Protein AF-D5CT33-F1 (afdb_monomer)

pLDDT: mean 91.34, std 9.4, range [55.31, 98.44]

Sequence (105 aa):
MRLVDLEPHWLTPDVFIFRNPTGGKDWLTCKRVAMSTRDQQRLVWGDHMDPRTKTEWVGKSVVLTTPDCAWRFEGNDFNTLTVTPSIDASASGNWHGFITNGEIK

Solvent-accessible surface area (backbone atoms only — not comparable to full-atom values): 5865 Å² total; per-residue (Å²): 102,47,42,62,79,29,67,59,42,74,81,47,102,53,31,35,35,28,39,30,87,79,74,59,74,41,29,39,50,50,37,50,52,62,45,52,64,68,57,53,43,34,71,48,40,17,51,90,87,41,90,84,44,66,39,98,47,53,92,56,58,66,47,78,63,64,39,77,51,54,34,49,77,43,69,92,45,58,68,41,27,25,43,40,68,66,51,77,37,48,94,77,78,44,51,62,36,37,38,51,56,14,31,55,86

Structure (mmCIF, N/CA/C/O backbone):
data_AF-D5CT33-F1
#
_entry.id   AF-D5CT33-F1
#
loop_
_atom_site.group_PDB
_atom_site.id
_atom_site.type_symbol
_atom_site.label_atom_id
_atom_site.label_alt_id
_atom_site.label_comp_id
_atom_site.label_asym_id
_atom_site.label_entity_id
_atom_site.label_seq_id
_atom_site.pdbx_PDB_ins_code
_atom_site.Cartn_x
_atom_site.Cartn_y
_atom_site.Cartn_z
_atom_site.occupancy
_atom_site.B_iso_or_equiv
_atom_site.auth_seq_id
_atom_site.auth_comp_id
_atom_site.auth_asym_id
_atom_site.auth_atom_id
_atom_site.pdbx_PDB_model_num
ATOM 1 N N . MET A 1 1 ? -13.096 -8.138 6.521 1.00 94.06 1 MET A N 1
ATOM 2 C CA . MET A 1 1 ? -11.661 -8.492 6.602 1.00 94.06 1 MET A CA 1
ATOM 3 C C . MET A 1 1 ? -10.912 -7.278 7.125 1.00 94.06 1 MET A C 1
ATOM 5 O O . MET A 1 1 ? -11.303 -6.165 6.776 1.00 94.06 1 MET A O 1
ATOM 9 N N . ARG A 1 2 ? -9.912 -7.457 7.991 1.00 97.56 2 ARG A N 1
ATOM 10 C CA . ARG A 1 2 ? -9.099 -6.356 8.524 1.00 97.56 2 ARG A CA 1
ATOM 11 C C . ARG A 1 2 ? -7.796 -6.241 7.736 1.00 97.56 2 ARG A C 1
ATOM 13 O O . ARG A 1 2 ? -7.281 -7.242 7.253 1.00 97.56 2 ARG A O 1
ATOM 20 N N . LEU A 1 3 ? -7.232 -5.039 7.653 1.00 97.88 3 LEU A N 1
ATOM 21 C CA . LEU A 1 3 ? -5.929 -4.805 7.027 1.00 97.88 3 LEU A CA 1
ATOM 22 C C . LEU A 1 3 ? -4.831 -5.623 7.711 1.00 97.88 3 LEU A C 1
ATOM 24 O O . LEU A 1 3 ? -3.980 -6.174 7.031 1.00 97.88 3 LEU A O 1
ATOM 28 N N . VAL A 1 4 ? -4.885 -5.759 9.039 1.00 98.00 4 VAL A N 1
ATOM 29 C CA . VAL A 1 4 ? -3.933 -6.582 9.807 1.00 98.00 4 VAL A CA 1
ATOM 30 C C . VAL A 1 4 ? -3.979 -8.070 9.449 1.00 98.00 4 VAL A C 1
ATOM 32 O O . VAL A 1 4 ? -2.961 -8.743 9.574 1.00 98.00 4 VAL A O 1
ATOM 35 N N . ASP A 1 5 ? -5.108 -8.566 8.931 1.00 96.75 5 ASP A N 1
ATOM 36 C CA . ASP A 1 5 ? -5.235 -9.955 8.467 1.00 96.75 5 ASP A CA 1
ATOM 37 C C . ASP A 1 5 ? -4.494 -10.181 7.134 1.00 96.75 5 ASP A C 1
ATOM 39 O O . ASP A 1 5 ? -4.299 -11.319 6.712 1.00 96.75 5 ASP A O 1
ATOM 43 N N . LEU A 1 6 ? -4.083 -9.101 6.460 1.00 96.62 6 LEU A N 1
ATOM 44 C CA . LEU A 1 6 ? -3.395 -9.109 5.168 1.00 96.62 6 LEU A CA 1
ATOM 45 C C . LEU A 1 6 ? -1.886 -8.900 5.299 1.00 96.62 6 LEU A C 1
ATOM 47 O O . LEU A 1 6 ? -1.243 -8.484 4.338 1.00 96.62 6 LEU A O 1
ATOM 51 N N . GLU A 1 7 ? -1.325 -9.189 6.474 1.00 95.75 7 GLU A N 1
ATOM 52 C CA . GLU A 1 7 ? 0.113 -9.088 6.750 1.00 95.75 7 GLU A CA 1
ATOM 53 C C . GLU A 1 7 ? 0.708 -7.736 6.288 1.00 95.75 7 GLU A C 1
ATOM 55 O O . GLU A 1 7 ? 1.607 -7.713 5.448 1.00 95.75 7 GLU A O 1
ATOM 60 N N . PRO A 1 8 ? 0.202 -6.584 6.755 1.00 96.75 8 PRO A N 1
ATOM 61 C CA . PRO A 1 8 ? 0.663 -5.289 6.274 1.00 96.75 8 PRO A CA 1
ATOM 62 C C . PRO A 1 8 ? 2.054 -4.955 6.835 1.00 96.75 8 PRO A C 1
ATOM 64 O O . PRO A 1 8 ? 2.330 -5.177 8.015 1.00 96.75 8 PRO A O 1
ATOM 67 N N . HIS A 1 9 ? 2.926 -4.392 5.998 1.00 95.56 9 HIS A N 1
ATOM 68 C CA . HIS A 1 9 ? 4.300 -4.032 6.357 1.00 95.56 9 HIS A CA 1
ATOM 69 C C . HIS A 1 9 ? 4.639 -2.621 5.884 1.00 95.56 9 HIS A C 1
ATOM 71 O O . HIS A 1 9 ? 4.471 -2.292 4.708 1.00 95.56 9 HIS A O 1
ATOM 77 N N . TRP A 1 10 ? 5.155 -1.794 6.793 1.00 94.81 10 TRP A N 1
ATOM 78 C CA . TRP A 1 10 ? 5.736 -0.499 6.444 1.00 94.81 10 TRP A CA 1
ATOM 79 C C . TRP A 1 10 ? 7.116 -0.714 5.819 1.00 94.81 10 TRP A C 1
ATOM 81 O O . TRP A 1 10 ? 7.985 -1.324 6.436 1.00 94.81 10 TRP A O 1
ATOM 91 N N . LEU A 1 11 ? 7.325 -0.187 4.613 1.00 92.75 11 LEU A N 1
ATOM 92 C CA . LEU A 1 11 ? 8.650 -0.101 3.987 1.00 92.75 11 LEU A CA 1
ATOM 93 C C . LEU A 1 11 ? 9.341 1.209 4.376 1.00 92.75 11 LEU A C 1
ATOM 95 O O . LEU A 1 11 ? 10.554 1.266 4.558 1.00 92.75 11 LEU A O 1
ATOM 99 N N . THR A 1 12 ? 8.543 2.265 4.518 1.00 93.44 12 THR A N 1
ATOM 100 C CA . THR A 1 12 ? 8.920 3.577 5.050 1.00 93.44 12 THR A CA 1
ATOM 101 C C . THR A 1 12 ? 7.718 4.152 5.813 1.00 93.44 12 THR A C 1
ATOM 103 O O . THR A 1 12 ? 6.627 3.590 5.725 1.00 93.44 12 THR A O 1
ATOM 106 N N . PRO A 1 13 ? 7.844 5.294 6.513 1.00 94.38 13 PRO A N 1
ATOM 107 C CA . PRO A 1 13 ? 6.681 5.986 7.085 1.00 94.38 13 PRO A CA 1
ATOM 108 C C . PRO A 1 13 ? 5.611 6.397 6.056 1.00 94.38 13 PRO A C 1
ATOM 110 O O . PRO A 1 13 ? 4.470 6.674 6.424 1.00 94.38 13 PRO A O 1
ATOM 113 N N . ASP A 1 14 ? 5.975 6.446 4.771 1.00 96.06 14 ASP A N 1
ATOM 114 C CA . ASP A 1 14 ? 5.116 6.915 3.685 1.00 96.06 14 ASP A CA 1
ATOM 115 C C . ASP A 1 14 ? 4.629 5.799 2.756 1.00 96.06 14 ASP A C 1
ATOM 117 O O . ASP A 1 14 ? 3.770 6.046 1.906 1.00 96.06 14 ASP A O 1
ATOM 121 N N . VAL A 1 15 ? 5.177 4.588 2.877 1.00 95.81 15 VAL A N 1
ATOM 122 C CA . VAL A 1 15 ? 4.905 3.471 1.970 1.00 95.81 15 VAL A CA 1
ATOM 123 C C . VAL A 1 15 ? 4.716 2.196 2.769 1.00 95.81 15 VAL A C 1
ATOM 125 O O . VAL A 1 15 ? 5.600 1.786 3.522 1.00 95.81 15 VAL A O 1
ATOM 128 N N . PHE A 1 16 ? 3.592 1.528 2.543 1.00 96.50 16 PHE A N 1
ATOM 129 C CA . PHE A 1 16 ? 3.369 0.176 3.034 1.00 96.50 16 PHE A CA 1
ATOM 130 C C . PHE A 1 16 ? 2.939 -0.750 1.907 1.00 96.50 16 PHE A C 1
ATOM 132 O O . PHE A 1 16 ? 2.489 -0.319 0.842 1.00 96.50 16 PHE A O 1
ATOM 139 N N . ILE A 1 17 ? 3.069 -2.040 2.175 1.00 96.44 17 ILE A N 1
ATOM 140 C CA . ILE A 1 17 ? 2.531 -3.105 1.344 1.00 96.44 17 ILE A CA 1
ATOM 141 C C . ILE A 1 17 ? 1.647 -4.027 2.180 1.00 96.44 17 ILE A C 1
ATOM 143 O O . ILE A 1 17 ? 1.774 -4.077 3.402 1.00 96.44 17 ILE A O 1
ATOM 147 N N . PHE A 1 18 ? 0.754 -4.763 1.530 1.00 96.56 18 PHE A N 1
ATOM 148 C CA . PHE A 1 18 ? -0.124 -5.750 2.164 1.00 96.56 18 PHE A CA 1
ATOM 149 C C . PHE A 1 18 ? -0.546 -6.806 1.139 1.00 96.56 18 PHE A C 1
ATOM 151 O O . PHE A 1 18 ? -0.489 -6.562 -0.068 1.00 96.56 18 PHE A O 1
ATOM 158 N N . ARG A 1 19 ? -0.966 -7.989 1.589 1.00 96.00 19 ARG A N 1
ATOM 159 C CA . ARG A 1 19 ? -1.476 -9.032 0.693 1.00 96.00 19 ARG A CA 1
ATOM 160 C C . ARG A 1 19 ? -2.758 -8.586 0.007 1.00 96.00 19 ARG A C 1
ATOM 162 O O . ARG A 1 19 ? -3.643 -8.014 0.636 1.00 96.00 19 ARG A O 1
ATOM 169 N N . ASN A 1 20 ? -2.886 -8.921 -1.272 1.00 95.81 20 ASN A N 1
ATOM 170 C CA . ASN A 1 20 ? -4.097 -8.668 -2.035 1.00 95.81 20 ASN A CA 1
ATOM 171 C C . ASN A 1 20 ? -5.320 -9.352 -1.366 1.00 95.81 20 ASN A C 1
ATOM 173 O O . ASN A 1 20 ? -5.315 -10.583 -1.234 1.00 95.81 20 ASN A O 1
ATOM 177 N N . PRO A 1 21 ? -6.388 -8.601 -1.017 1.00 95.25 21 PRO A N 1
ATOM 178 C CA . PRO A 1 21 ? -7.629 -9.161 -0.478 1.00 95.25 21 PRO A CA 1
ATOM 179 C C . PRO A 1 21 ? -8.294 -10.218 -1.374 1.00 95.25 21 PRO A C 1
ATOM 181 O O . PRO A 1 21 ? -8.944 -11.132 -0.870 1.00 95.25 21 PRO A O 1
ATOM 184 N N . THR A 1 22 ? -8.133 -10.126 -2.699 1.00 89.25 22 THR A N 1
ATOM 185 C CA . THR A 1 22 ? -8.795 -10.994 -3.691 1.00 89.25 22 THR A CA 1
ATOM 186 C C . THR A 1 22 ? -7.913 -12.155 -4.158 1.00 89.25 22 THR A C 1
ATOM 188 O O . THR A 1 22 ? -7.817 -12.448 -5.347 1.00 89.25 22 THR A O 1
ATOM 191 N N . GLY A 1 23 ? -7.260 -12.852 -3.224 1.00 78.62 23 GLY A N 1
ATOM 192 C CA . GLY A 1 23 ? -6.566 -14.115 -3.520 1.00 78.62 23 GLY A CA 1
ATOM 193 C C . GLY A 1 23 ? -5.205 -14.297 -2.853 1.00 78.62 23 GLY A C 1
ATOM 194 O O . GLY A 1 23 ? -4.635 -15.381 -2.956 1.00 78.62 23 GLY A O 1
ATOM 195 N N . GLY A 1 24 ? -4.670 -13.272 -2.181 1.00 78.69 24 GLY A N 1
ATOM 196 C CA . GLY A 1 24 ? -3.505 -13.365 -1.290 1.00 78.69 24 GLY A CA 1
ATOM 197 C C . GLY A 1 24 ? -2.158 -13.723 -1.933 1.00 78.69 24 GLY A C 1
ATOM 198 O O . GLY A 1 24 ? -1.180 -13.899 -1.202 1.00 78.69 24 GLY A O 1
ATOM 199 N N . LYS A 1 25 ? -2.094 -13.864 -3.266 1.00 85.94 25 LYS A N 1
ATOM 200 C CA . LYS A 1 25 ? -0.875 -14.227 -4.016 1.00 85.94 25 LYS A CA 1
ATOM 201 C C . LYS A 1 25 ? 0.041 -13.031 -4.266 1.00 85.94 25 LYS A C 1
ATOM 203 O O . LYS A 1 25 ? 1.254 -13.155 -4.117 1.00 85.94 25 LYS A O 1
ATOM 208 N N . ASP A 1 26 ? -0.558 -11.901 -4.622 1.00 94.31 26 ASP A N 1
ATOM 209 C CA . ASP A 1 26 ? 0.146 -10.654 -4.896 1.00 94.31 26 ASP A CA 1
ATOM 210 C C . ASP A 1 26 ? 0.190 -9.769 -3.651 1.00 94.31 26 ASP A C 1
ATOM 212 O O . ASP A 1 26 ? -0.686 -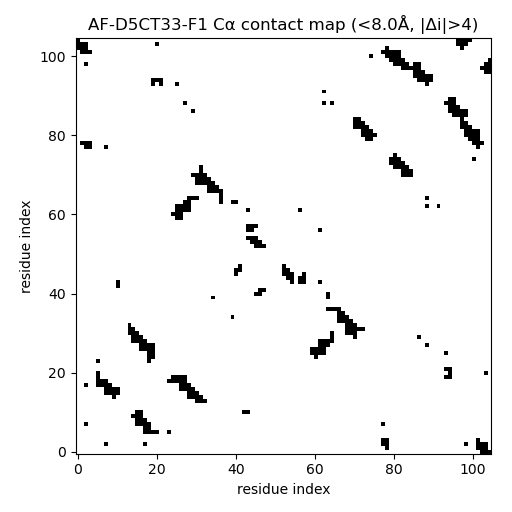9.828 -2.783 1.00 94.31 26 ASP A O 1
ATOM 216 N N . TRP A 1 27 ? 1.207 -8.920 -3.591 1.00 95.94 27 TRP A N 1
ATOM 217 C CA . TRP A 1 27 ? 1.325 -7.833 -2.630 1.00 95.94 27 TRP A CA 1
ATOM 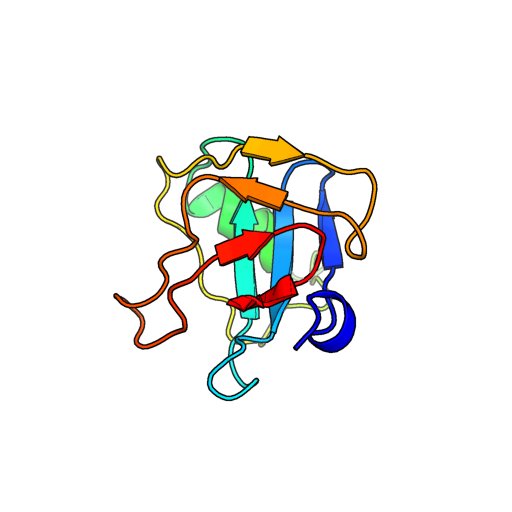218 C C . TRP A 1 27 ? 0.962 -6.523 -3.310 1.00 95.94 27 TRP A C 1
ATOM 220 O O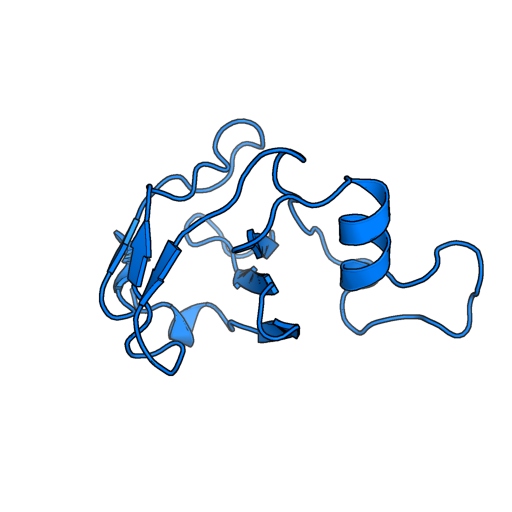 . TRP A 1 27 ? 1.399 -6.262 -4.427 1.00 95.94 27 TRP A O 1
ATOM 230 N N . LEU A 1 28 ? 0.179 -5.687 -2.644 1.00 96.19 28 LEU A N 1
ATOM 231 C CA . LEU A 1 28 ? -0.225 -4.381 -3.148 1.00 96.19 28 LEU A CA 1
ATOM 232 C C . LEU A 1 28 ? 0.572 -3.302 -2.431 1.00 96.19 28 LEU A C 1
ATOM 234 O O . LEU A 1 28 ? 0.690 -3.339 -1.209 1.00 96.19 28 LEU A O 1
ATOM 238 N N . THR A 1 29 ? 1.100 -2.343 -3.187 1.00 95.81 29 THR A N 1
ATOM 239 C CA . THR A 1 29 ? 1.776 -1.166 -2.627 1.00 95.81 29 THR A CA 1
ATOM 240 C C . THR A 1 29 ? 0.785 -0.028 -2.420 1.00 95.81 29 THR A C 1
ATOM 242 O O . THR A 1 29 ? -0.076 0.211 -3.261 1.00 95.81 29 THR A O 1
ATOM 245 N N . CYS A 1 30 ? 0.935 0.723 -1.333 1.00 96.62 30 CYS A N 1
ATOM 246 C CA . CYS A 1 30 ? 0.226 1.975 -1.102 1.00 96.62 30 CYS A CA 1
ATOM 247 C C . CYS A 1 30 ? 1.207 3.040 -0.598 1.00 96.62 30 CYS A C 1
ATOM 249 O O . CYS A 1 30 ? 2.060 2.756 0.245 1.00 96.62 30 CYS A O 1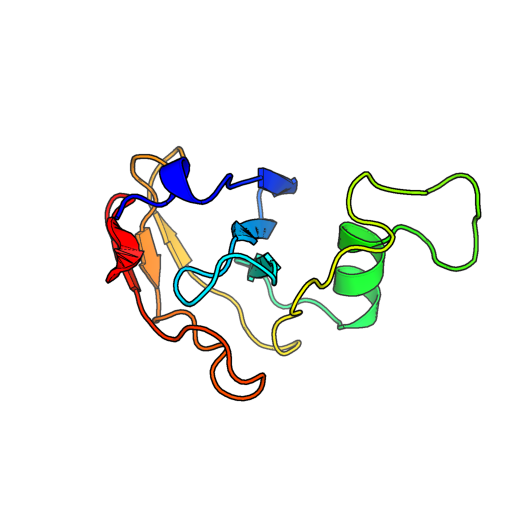
ATOM 251 N N . LYS A 1 31 ? 1.108 4.266 -1.125 1.00 96.69 31 LYS A N 1
ATOM 252 C CA . LYS A 1 31 ? 2.059 5.351 -0.839 1.00 96.69 31 LYS A CA 1
ATOM 253 C C . LYS A 1 31 ? 1.371 6.695 -0.620 1.00 96.69 31 LYS A C 1
ATOM 255 O O . LYS A 1 31 ? 0.463 7.053 -1.362 1.00 96.69 31 LYS A O 1
ATOM 260 N N . ARG A 1 32 ? 1.827 7.486 0.349 1.00 96.31 32 ARG A N 1
ATOM 261 C CA . ARG A 1 32 ? 1.285 8.839 0.586 1.00 96.31 32 ARG A CA 1
ATOM 262 C C . ARG A 1 32 ? 2.018 9.967 -0.130 1.00 96.31 32 ARG A C 1
ATOM 264 O O . ARG A 1 32 ? 1.644 11.128 0.001 1.00 96.31 32 ARG A O 1
ATOM 271 N N . VAL A 1 33 ? 3.049 9.618 -0.895 1.00 96.50 33 VAL A N 1
ATOM 272 C CA . VAL A 1 33 ? 3.854 10.545 -1.693 1.00 96.50 33 VAL A CA 1
ATOM 273 C C . VAL A 1 33 ? 3.980 10.031 -3.123 1.00 96.50 33 VAL A C 1
ATOM 275 O O . VAL A 1 33 ? 4.127 8.826 -3.348 1.00 96.50 33 VAL A O 1
ATOM 278 N N . ALA A 1 34 ? 3.948 10.950 -4.090 1.00 96.50 34 ALA A N 1
ATOM 279 C CA . ALA A 1 34 ? 4.261 10.624 -5.475 1.00 96.50 34 ALA A CA 1
ATOM 280 C C . ALA A 1 34 ? 5.715 10.142 -5.563 1.00 96.50 34 ALA A C 1
ATOM 282 O O . ALA A 1 34 ? 6.613 10.694 -4.926 1.00 96.50 34 ALA A O 1
ATOM 283 N N . MET A 1 35 ? 5.945 9.082 -6.332 1.00 95.50 35 MET A N 1
ATOM 284 C CA . MET A 1 35 ? 7.230 8.388 -6.357 1.00 95.50 35 MET A CA 1
ATOM 285 C C . MET A 1 35 ? 7.431 7.685 -7.689 1.00 95.50 35 MET A C 1
ATOM 287 O O . MET A 1 35 ? 6.552 6.936 -8.127 1.00 95.50 35 MET A O 1
ATOM 291 N N . SER A 1 36 ? 8.605 7.878 -8.295 1.00 95.88 36 SER A N 1
ATOM 292 C CA . SER A 1 36 ? 8.964 7.242 -9.562 1.00 95.88 36 SER A CA 1
ATOM 293 C C . SER A 1 36 ? 8.889 5.712 -9.467 1.00 95.88 36 SER A C 1
ATOM 295 O O . SER A 1 36 ? 9.104 5.128 -8.403 1.00 95.88 36 SER A O 1
ATOM 297 N N . THR A 1 37 ? 8.618 5.031 -10.584 1.00 93.06 37 THR A N 1
ATOM 298 C CA . THR A 1 37 ? 8.635 3.557 -10.623 1.00 93.06 37 THR A CA 1
ATOM 299 C C . THR A 1 37 ? 9.985 3.000 -10.170 1.00 93.06 37 THR A C 1
ATOM 301 O O . THR A 1 37 ? 10.024 1.995 -9.470 1.00 93.06 37 THR A O 1
ATOM 304 N N . ARG A 1 38 ? 11.093 3.676 -10.507 1.00 92.00 38 ARG A N 1
ATOM 305 C CA . ARG A 1 38 ? 12.446 3.261 -10.113 1.00 92.00 38 ARG A CA 1
ATOM 306 C C . ARG A 1 38 ? 12.656 3.326 -8.601 1.00 92.00 38 ARG A C 1
ATOM 308 O O . ARG A 1 38 ? 13.290 2.437 -8.041 1.00 92.00 38 ARG A O 1
ATOM 315 N N . ASP A 1 39 ? 12.139 4.354 -7.939 1.00 92.62 39 ASP A N 1
ATOM 316 C CA . ASP A 1 39 ? 12.286 4.482 -6.487 1.00 92.62 39 ASP A CA 1
ATOM 317 C C . ASP A 1 39 ? 11.372 3.499 -5.751 1.00 92.62 39 ASP A C 1
ATOM 319 O O . ASP A 1 39 ? 11.812 2.867 -4.794 1.00 92.62 39 ASP A O 1
ATOM 323 N N . GLN A 1 40 ? 10.161 3.254 -6.266 1.00 93.38 40 GLN A N 1
ATOM 324 C CA . GLN A 1 40 ? 9.303 2.170 -5.773 1.00 93.38 40 GLN A CA 1
ATOM 325 C C . GLN A 1 40 ? 10.000 0.805 -5.897 1.00 93.38 40 GLN A C 1
ATOM 327 O O . GLN A 1 40 ? 10.034 0.036 -4.940 1.00 93.38 40 GLN A O 1
ATOM 332 N N . GLN A 1 41 ? 10.619 0.526 -7.048 1.00 91.19 41 GLN A N 1
ATOM 333 C CA . GLN A 1 41 ? 11.411 -0.687 -7.271 1.00 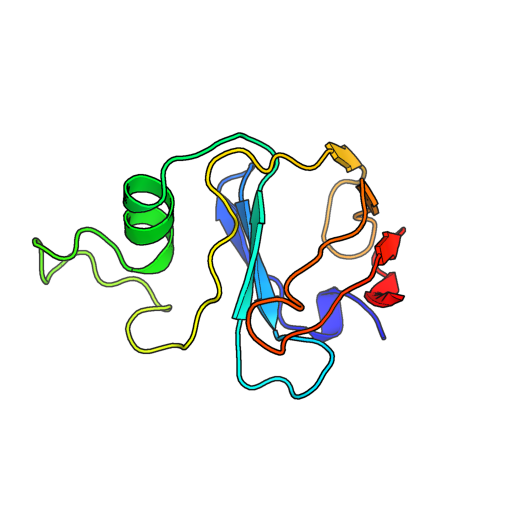91.19 41 GLN A CA 1
ATOM 334 C C . GLN A 1 41 ? 12.554 -0.822 -6.270 1.00 91.19 41 GLN A C 1
ATOM 336 O O . GLN A 1 41 ? 12.777 -1.910 -5.752 1.00 91.19 41 GLN A O 1
ATOM 341 N N . ARG A 1 42 ? 13.263 0.272 -5.978 1.00 89.25 42 ARG A N 1
ATOM 342 C CA . ARG A 1 42 ? 14.352 0.275 -4.997 1.00 89.25 42 ARG A CA 1
ATOM 343 C C . ARG A 1 42 ? 13.871 0.003 -3.579 1.00 89.25 42 ARG A C 1
ATOM 345 O O . ARG A 1 42 ? 14.536 -0.732 -2.860 1.00 89.25 42 ARG A O 1
ATOM 352 N N . LEU A 1 43 ? 12.729 0.563 -3.182 1.00 89.75 43 LEU A N 1
ATOM 353 C CA . LEU A 1 43 ? 12.146 0.306 -1.864 1.00 89.75 43 LEU A CA 1
ATOM 354 C C . LEU A 1 43 ? 11.706 -1.148 -1.711 1.00 89.75 43 LEU A C 1
ATOM 356 O O . LEU A 1 43 ? 11.968 -1.766 -0.684 1.00 89.75 43 LEU A O 1
ATOM 360 N N . VAL A 1 44 ? 11.041 -1.691 -2.731 1.00 90.19 44 VAL A N 1
ATOM 361 C CA . VAL A 1 44 ? 10.495 -3.046 -2.661 1.00 90.19 44 VAL A CA 1
ATOM 362 C C . VAL A 1 44 ? 11.588 -4.084 -2.869 1.00 90.19 44 VAL A C 1
ATOM 364 O O . VAL A 1 44 ? 11.656 -5.025 -2.096 1.00 90.19 44 VAL A O 1
ATOM 367 N N . TRP A 1 45 ? 12.454 -3.941 -3.870 1.00 87.44 45 TRP A N 1
ATOM 368 C CA . TRP A 1 45 ? 13.380 -4.994 -4.310 1.00 87.44 45 TRP A CA 1
ATOM 369 C C . TRP A 1 45 ? 14.863 -4.688 -4.060 1.00 87.44 45 TRP A C 1
ATOM 371 O O . TRP A 1 45 ? 15.711 -5.522 -4.379 1.00 87.44 45 TRP A O 1
ATOM 381 N N . GLY A 1 46 ? 15.185 -3.538 -3.466 1.00 82.81 46 GLY A N 1
ATOM 382 C CA . GLY A 1 46 ? 16.562 -3.079 -3.293 1.00 82.81 46 GLY A CA 1
ATOM 383 C C . GLY A 1 46 ? 17.143 -2.482 -4.575 1.00 82.81 46 GLY A C 1
ATOM 384 O O . GLY A 1 46 ? 16.460 -2.323 -5.594 1.00 82.81 46 GLY A O 1
ATOM 385 N N . ASP A 1 47 ? 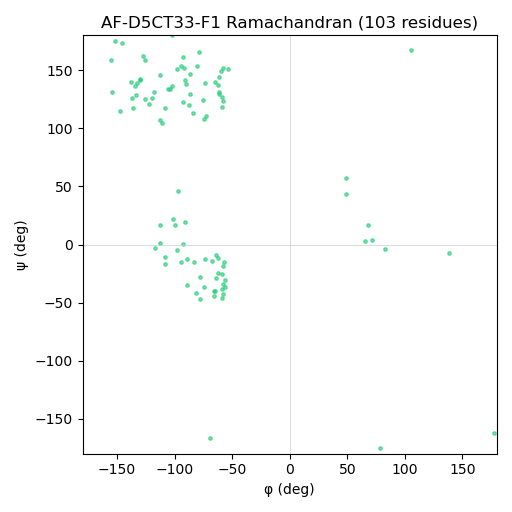18.430 -2.135 -4.548 1.00 72.00 47 ASP A N 1
ATOM 386 C CA . ASP A 1 47 ? 19.107 -1.771 -5.784 1.00 72.00 47 ASP A CA 1
ATOM 387 C C . ASP A 1 47 ? 19.325 -3.055 -6.589 1.00 72.00 47 ASP A C 1
ATOM 389 O O . ASP A 1 47 ? 20.122 -3.916 -6.226 1.00 72.00 47 ASP A O 1
ATOM 393 N N . HIS A 1 48 ? 18.606 -3.189 -7.700 1.00 59.56 48 HIS A N 1
ATOM 394 C CA . HIS A 1 48 ? 18.696 -4.329 -8.617 1.00 59.56 48 HIS A CA 1
ATOM 395 C C . HIS A 1 48 ? 20.125 -4.538 -9.152 1.00 59.56 48 HIS A C 1
ATOM 397 O O . HIS A 1 48 ? 20.430 -5.604 -9.684 1.00 59.56 48 HIS A O 1
ATOM 403 N N . MET A 1 49 ? 20.998 -3.538 -8.985 1.00 55.31 49 MET A N 1
ATOM 404 C CA . MET A 1 49 ? 22.418 -3.577 -9.326 1.00 55.31 49 MET A CA 1
ATOM 405 C C . MET A 1 49 ? 23.344 -3.968 -8.155 1.00 55.31 49 MET A C 1
ATOM 407 O O . MET A 1 49 ? 24.492 -4.322 -8.415 1.00 55.31 49 MET A O 1
ATOM 411 N N . ASP A 1 50 ? 22.890 -3.944 -6.891 1.00 6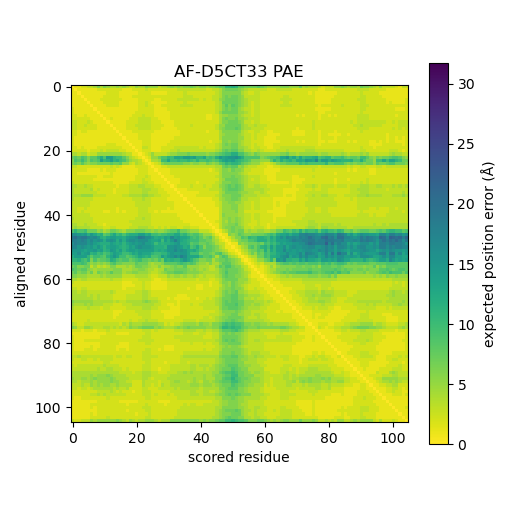3.84 50 ASP A N 1
ATOM 412 C CA . ASP A 1 50 ? 23.677 -4.409 -5.736 1.00 63.84 50 ASP A CA 1
ATOM 413 C C . ASP A 1 50 ? 23.080 -5.706 -5.148 1.00 63.84 50 ASP A C 1
ATOM 415 O O . ASP A 1 50 ? 22.092 -5.662 -4.404 1.00 63.84 50 ASP A O 1
ATOM 419 N N . PRO A 1 51 ? 23.706 -6.875 -5.397 1.00 63.75 51 PRO A N 1
ATOM 420 C CA . PRO A 1 51 ? 23.209 -8.170 -4.932 1.00 63.75 51 PRO A CA 1
ATOM 421 C C . PRO A 1 51 ? 23.184 -8.323 -3.402 1.00 63.75 51 PRO A C 1
ATOM 423 O O . PRO A 1 51 ? 22.623 -9.302 -2.905 1.00 63.75 51 PRO A O 1
ATOM 426 N N . ARG A 1 52 ? 23.774 -7.385 -2.650 1.00 67.06 52 ARG A N 1
ATOM 427 C CA . ARG A 1 52 ? 23.764 -7.354 -1.179 1.00 67.06 52 ARG A CA 1
ATOM 428 C C . ARG A 1 52 ? 22.569 -6.597 -0.606 1.00 67.06 52 ARG A C 1
ATOM 430 O O . ARG A 1 52 ? 22.312 -6.714 0.584 1.00 67.06 52 ARG A O 1
ATOM 437 N N . THR A 1 53 ? 21.829 -5.853 -1.427 1.00 65.44 53 THR A N 1
ATOM 438 C CA . THR A 1 53 ? 20.685 -5.035 -0.980 1.00 65.44 53 THR A CA 1
ATOM 439 C C . THR A 1 53 ? 19.347 -5.773 -1.035 1.00 65.44 53 THR A C 1
ATOM 441 O O . THR A 1 53 ? 18.293 -5.142 -1.031 1.00 65.44 53 THR A O 1
ATOM 444 N N . LYS A 1 54 ? 19.366 -7.115 -1.075 1.00 64.31 54 LYS A N 1
ATOM 445 C CA . LYS A 1 54 ? 18.138 -7.914 -1.143 1.00 64.31 54 LYS A CA 1
ATOM 446 C C . LYS A 1 54 ? 17.243 -7.623 0.057 1.00 64.31 54 LYS A C 1
ATOM 448 O O . LYS A 1 54 ? 17.611 -7.889 1.199 1.00 64.31 54 LYS A O 1
ATOM 453 N N . THR A 1 55 ? 16.054 -7.119 -0.228 1.00 74.56 55 THR A N 1
ATOM 454 C CA . THR A 1 55 ? 14.963 -7.018 0.736 1.00 74.56 55 THR A CA 1
ATOM 455 C C . THR A 1 55 ? 14.287 -8.383 0.899 1.00 74.56 55 THR A C 1
ATOM 457 O O . THR A 1 55 ? 14.424 -9.279 0.060 1.00 74.56 55 THR A O 1
ATOM 460 N N . GLU A 1 56 ? 13.483 -8.536 1.948 1.00 80.69 56 GLU A N 1
ATOM 461 C CA . GLU A 1 56 ? 12.628 -9.717 2.155 1.00 80.69 56 GLU A CA 1
ATOM 462 C C . GLU A 1 56 ? 11.558 -9.918 1.054 1.00 80.69 56 GLU A C 1
ATOM 464 O O . GLU A 1 56 ? 10.915 -10.968 0.978 1.00 80.69 56 GLU A O 1
ATOM 469 N N . TRP A 1 57 ? 11.360 -8.913 0.194 1.00 83.38 57 TRP A N 1
ATOM 470 C CA . TRP A 1 57 ? 10.350 -8.894 -0.867 1.00 83.38 57 TRP A CA 1
ATOM 471 C C . TRP A 1 57 ? 10.913 -9.285 -2.240 1.00 83.38 57 TRP A C 1
ATOM 473 O O . TRP A 1 57 ? 10.155 -9.422 -3.203 1.00 83.38 57 TRP A O 1
ATOM 483 N N . VAL A 1 58 ? 12.229 -9.507 -2.355 1.00 78.06 58 VAL A N 1
ATOM 484 C CA . VAL A 1 58 ? 12.859 -10.016 -3.584 1.00 78.06 58 VAL A CA 1
ATOM 485 C C . VAL A 1 58 ? 12.255 -11.370 -3.967 1.00 78.06 58 VAL A C 1
ATOM 487 O O . VAL A 1 58 ? 12.215 -12.302 -3.169 1.00 78.06 58 VAL A O 1
ATOM 490 N N . GLY A 1 59 ? 11.791 -11.480 -5.216 1.00 79.88 59 GLY A N 1
ATOM 491 C CA . GLY A 1 59 ? 11.150 -12.688 -5.749 1.00 79.88 59 GLY A CA 1
ATOM 492 C C . GLY A 1 59 ? 9.659 -12.823 -5.420 1.00 79.88 59 GLY A C 1
ATOM 493 O O . GLY A 1 59 ? 9.022 -13.752 -5.914 1.00 79.88 59 GLY A O 1
ATOM 494 N N . LYS A 1 60 ? 9.080 -11.904 -4.636 1.00 87.19 60 LYS A N 1
ATOM 495 C CA . LYS A 1 60 ? 7.628 -11.827 -4.432 1.00 87.19 60 LYS A CA 1
ATOM 496 C C . LYS A 1 60 ? 6.976 -10.985 -5.530 1.00 87.19 60 LYS A C 1
ATOM 498 O O . LYS A 1 60 ? 7.560 -10.011 -6.006 1.00 87.19 60 LYS A O 1
ATOM 503 N N . SER A 1 61 ? 5.752 -11.354 -5.904 1.00 92.06 61 SER A N 1
ATOM 504 C CA . SER A 1 61 ? 4.916 -10.558 -6.806 1.00 92.06 61 SER A CA 1
ATOM 505 C C . SER A 1 61 ? 4.383 -9.344 -6.046 1.00 92.06 61 SER A C 1
ATOM 507 O O . SER A 1 61 ? 3.555 -9.495 -5.146 1.00 92.06 61 SER A O 1
ATOM 509 N N . VAL A 1 62 ? 4.905 -8.154 -6.355 1.00 93.94 62 VAL A N 1
ATOM 510 C CA . VAL A 1 62 ? 4.487 -6.888 -5.738 1.00 93.94 62 VAL A CA 1
ATOM 511 C C . VAL A 1 62 ? 4.003 -5.936 -6.825 1.00 93.94 62 VAL A C 1
ATOM 513 O O . VAL A 1 62 ? 4.743 -5.590 -7.746 1.00 93.94 62 VAL A O 1
ATOM 516 N N . VAL A 1 63 ? 2.751 -5.508 -6.708 1.00 94.62 63 VAL A N 1
ATOM 517 C CA . VAL A 1 63 ? 2.099 -4.565 -7.609 1.00 94.62 63 VAL A CA 1
ATOM 518 C C . VAL A 1 63 ? 2.464 -3.153 -7.171 1.00 94.62 63 VAL A C 1
ATOM 520 O O . VAL A 1 63 ? 2.099 -2.698 -6.081 1.00 94.62 63 VAL A O 1
ATOM 523 N N . LEU A 1 64 ? 3.218 -2.468 -8.028 1.00 94.31 64 LEU A N 1
ATOM 524 C CA . LEU A 1 64 ? 3.561 -1.062 -7.848 1.00 94.31 64 LEU A CA 1
ATOM 525 C C . LEU A 1 64 ? 2.403 -0.171 -8.299 1.00 94.31 64 LEU A C 1
ATOM 527 O O . LEU A 1 64 ? 1.618 -0.533 -9.174 1.00 94.31 64 LEU A O 1
ATOM 531 N N . THR A 1 65 ? 2.329 1.019 -7.716 1.00 93.50 65 THR A N 1
ATOM 532 C CA . THR A 1 65 ? 1.306 2.017 -8.059 1.00 93.50 65 THR A CA 1
ATOM 533 C C . THR A 1 65 ? 1.822 2.957 -9.140 1.00 93.50 65 THR A C 1
ATOM 535 O O . THR A 1 65 ? 3.039 3.074 -9.346 1.00 93.50 65 THR A O 1
ATOM 538 N N . THR A 1 66 ? 0.919 3.662 -9.826 1.00 93.19 66 THR A N 1
ATOM 539 C CA . THR A 1 66 ? 1.334 4.659 -10.819 1.00 93.19 66 THR A CA 1
ATOM 540 C C . THR A 1 66 ? 2.199 5.741 -10.157 1.00 93.19 66 THR A C 1
ATOM 542 O O . THR A 1 66 ? 2.059 6.010 -8.957 1.00 93.19 66 THR A O 1
ATOM 545 N N . PRO A 1 67 ? 3.161 6.346 -10.876 1.00 95.12 67 PRO A N 1
ATOM 546 C CA . PRO A 1 67 ? 4.119 7.264 -10.261 1.00 95.12 67 PRO A CA 1
ATOM 547 C C . PRO A 1 67 ? 3.489 8.464 -9.544 1.00 95.12 67 PRO A C 1
ATOM 549 O O . PRO A 1 67 ? 3.996 8.895 -8.509 1.00 95.12 67 PRO A O 1
ATOM 552 N N . ASP A 1 68 ? 2.377 8.952 -10.078 1.00 94.62 68 ASP A N 1
ATOM 553 C CA . ASP A 1 68 ? 1.610 10.115 -9.642 1.00 94.62 68 ASP A CA 1
ATOM 554 C C . ASP A 1 68 ? 0.628 9.835 -8.494 1.00 94.62 68 ASP A C 1
ATOM 556 O O . ASP A 1 68 ? 0.188 10.778 -7.839 1.00 94.62 68 ASP A O 1
ATOM 560 N N . CYS A 1 69 ? 0.315 8.569 -8.196 1.00 94.38 69 CYS A N 1
ATOM 561 C CA . CYS A 1 69 ? -0.553 8.238 -7.071 1.00 94.38 69 CYS A CA 1
ATOM 562 C C . CYS A 1 69 ? 0.045 8.696 -5.733 1.00 94.38 69 CYS A C 1
ATOM 564 O O . CYS A 1 69 ? 1.187 8.380 -5.403 1.00 94.38 69 CYS A O 1
ATOM 566 N N . ALA A 1 70 ? -0.762 9.370 -4.921 1.00 96.62 70 ALA A N 1
ATOM 567 C CA . ALA A 1 70 ? -0.434 9.707 -3.545 1.00 96.62 70 ALA A CA 1
ATOM 568 C C . ALA A 1 70 ? -1.722 9.707 -2.719 1.00 96.62 70 ALA A C 1
ATOM 570 O O . ALA A 1 70 ? -2.621 10.515 -2.952 1.00 96.62 70 ALA A O 1
ATOM 571 N N . TRP A 1 71 ? -1.821 8.783 -1.770 1.00 97.38 71 TRP A N 1
ATOM 572 C CA . TRP A 1 71 ? -2.982 8.662 -0.897 1.00 97.38 71 TRP A CA 1
ATOM 573 C C . TRP A 1 71 ? -2.810 9.472 0.389 1.00 97.38 71 TRP A C 1
ATOM 575 O O . TRP A 1 71 ? -1.712 9.649 0.909 1.00 97.38 71 TRP A O 1
ATOM 585 N N . ARG A 1 72 ? -3.913 9.927 0.971 1.00 97.94 72 ARG A N 1
ATOM 586 C CA . ARG A 1 72 ? -3.936 10.457 2.332 1.00 97.94 72 ARG A CA 1
ATOM 587 C C . ARG A 1 72 ? -4.132 9.308 3.315 1.00 97.94 72 ARG A C 1
ATOM 589 O O . ARG A 1 72 ? -5.059 8.515 3.158 1.00 97.94 72 ARG A O 1
ATOM 596 N N . PHE A 1 73 ? -3.274 9.261 4.331 1.00 97.56 73 PHE A N 1
ATOM 597 C CA . PHE A 1 73 ? -3.351 8.313 5.442 1.00 97.56 73 PHE A CA 1
ATOM 598 C C . PHE A 1 73 ? -3.840 9.022 6.703 1.00 97.56 73 PHE A C 1
ATOM 600 O O . PHE A 1 73 ? -3.333 10.091 7.049 1.00 97.56 73 PHE A O 1
ATOM 607 N N . GLU A 1 74 ? -4.792 8.409 7.398 1.00 98.00 74 GLU A N 1
ATOM 608 C CA . GLU A 1 74 ? -5.275 8.829 8.715 1.00 98.00 74 GLU A CA 1
ATOM 609 C C . GLU A 1 74 ? -5.273 7.634 9.666 1.00 98.00 74 GLU A C 1
ATOM 611 O O . GLU A 1 74 ? -5.614 6.531 9.252 1.00 98.00 74 GLU A O 1
ATOM 616 N N . GLY A 1 75 ? -4.908 7.840 10.930 1.00 95.50 75 GLY A N 1
ATOM 617 C CA . GLY A 1 75 ? -4.680 6.758 11.893 1.00 95.50 75 GLY A CA 1
ATOM 618 C C . GLY A 1 75 ? -3.192 6.530 12.162 1.00 95.50 75 GLY A C 1
ATOM 619 O O . GLY A 1 75 ? -2.331 7.073 11.469 1.00 95.50 75 GLY A O 1
ATOM 620 N N . ASN A 1 76 ? -2.896 5.755 13.206 1.00 92.06 76 ASN A N 1
ATOM 621 C CA . ASN A 1 76 ? -1.531 5.605 13.729 1.00 92.06 76 ASN A CA 1
ATOM 622 C C . ASN A 1 76 ? -0.920 4.230 13.434 1.00 92.06 76 ASN A C 1
ATOM 624 O O . ASN A 1 76 ? 0.289 4.051 13.545 1.00 92.06 76 ASN A O 1
ATOM 628 N N . ASP A 1 77 ? -1.754 3.253 13.086 1.00 96.69 77 ASP A N 1
ATOM 629 C CA . ASP A 1 77 ? -1.361 1.871 12.852 1.00 96.69 77 ASP A CA 1
ATOM 630 C C . ASP A 1 77 ? -2.308 1.196 11.852 1.00 96.69 77 ASP A C 1
ATOM 632 O O . ASP A 1 77 ? -3.330 1.754 11.453 1.00 96.69 77 ASP A O 1
ATOM 636 N N . PHE A 1 78 ? -2.006 -0.044 11.472 1.00 98.31 78 PHE A N 1
ATOM 637 C CA . PHE A 1 78 ? -2.839 -0.805 10.541 1.00 98.31 78 PHE A CA 1
ATOM 638 C C . PHE A 1 78 ? -4.223 -1.188 11.094 1.00 98.31 78 PHE A C 1
ATOM 640 O O . PHE A 1 78 ? -5.101 -1.563 10.318 1.00 98.31 78 PHE A O 1
ATOM 647 N N . ASN A 1 79 ? -4.454 -1.080 12.408 1.00 98.06 79 ASN A N 1
ATOM 648 C CA . ASN A 1 79 ? -5.773 -1.312 12.996 1.00 98.06 79 ASN A CA 1
ATOM 649 C C . ASN A 1 79 ? -6.716 -0.127 12.788 1.00 98.06 79 ASN A C 1
ATOM 651 O O . ASN A 1 79 ? -7.930 -0.321 12.759 1.00 98.06 79 ASN A O 1
ATOM 655 N N . THR A 1 80 ? -6.171 1.077 12.668 1.00 98.06 80 THR A N 1
ATOM 656 C CA . THR A 1 80 ? -6.937 2.328 12.604 1.00 98.06 80 THR A CA 1
ATOM 657 C C . THR A 1 80 ? -6.769 3.064 11.278 1.00 98.06 80 THR A C 1
ATOM 659 O O . THR A 1 80 ? -7.432 4.075 11.049 1.00 98.06 80 THR A O 1
ATOM 662 N N . LEU A 1 81 ? -5.921 2.549 10.382 1.00 98.25 81 LEU A N 1
ATOM 663 C CA . LEU A 1 81 ? -5.573 3.212 9.134 1.00 98.25 81 LEU A CA 1
ATOM 664 C C . LEU A 1 81 ? -6.798 3.424 8.237 1.00 98.25 81 LEU A C 1
ATOM 666 O O . LEU A 1 81 ? -7.546 2.495 7.935 1.00 98.25 81 LEU A O 1
ATOM 670 N N . THR A 1 82 ? -6.964 4.648 7.764 1.00 98.44 82 THR A N 1
ATOM 671 C CA . THR A 1 82 ? -7.878 5.026 6.691 1.00 98.44 82 THR A CA 1
ATOM 672 C C . THR A 1 82 ? -7.056 5.581 5.541 1.00 98.44 82 THR A C 1
ATOM 674 O O . THR A 1 82 ? -6.183 6.426 5.748 1.00 98.44 82 THR A O 1
ATOM 677 N N . VAL A 1 83 ? -7.328 5.097 4.332 1.00 98.19 83 VAL A N 1
ATOM 678 C CA . VAL A 1 83 ? -6.623 5.486 3.109 1.00 98.19 83 VAL A CA 1
ATOM 679 C C . VAL A 1 83 ? -7.626 6.095 2.139 1.00 98.19 83 VAL A C 1
ATOM 681 O O . VAL A 1 83 ? -8.653 5.486 1.844 1.00 98.19 83 VAL A O 1
ATOM 684 N N . THR A 1 84 ? -7.338 7.309 1.663 1.00 97.62 84 THR A N 1
ATOM 685 C CA . THR A 1 84 ? -8.202 8.038 0.721 1.00 97.62 84 THR A CA 1
ATOM 686 C C . THR A 1 84 ? -7.398 8.613 -0.450 1.00 97.62 84 THR A C 1
ATOM 688 O O . THR A 1 84 ? -6.301 9.128 -0.228 1.00 97.62 84 THR A O 1
ATOM 691 N N . PRO A 1 85 ? -7.900 8.547 -1.699 1.00 96.31 85 PRO A N 1
ATOM 692 C CA . PRO A 1 85 ? -9.131 7.869 -2.142 1.00 96.31 85 PRO A CA 1
ATOM 693 C C . PRO A 1 85 ? -9.018 6.326 -2.069 1.00 96.31 85 PRO A C 1
ATOM 695 O O . PRO A 1 85 ? -8.113 5.804 -1.426 1.00 96.31 85 PRO A O 1
ATOM 698 N N . SER A 1 86 ? -9.936 5.577 -2.691 1.00 96.12 86 SER A N 1
ATOM 699 C CA . SER A 1 86 ? -9.807 4.114 -2.817 1.00 96.12 86 SER 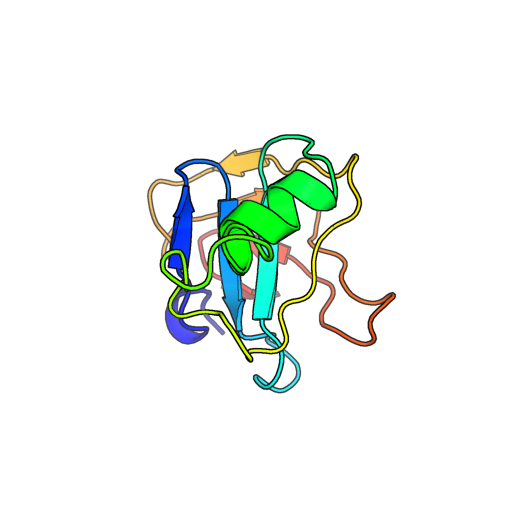A CA 1
ATOM 700 C C . SER A 1 86 ? -8.461 3.711 -3.429 1.00 96.12 86 SER A C 1
ATOM 702 O O . SER A 1 86 ? -7.898 4.445 -4.245 1.00 96.12 86 SER A O 1
ATOM 704 N N . ILE A 1 87 ? -7.969 2.526 -3.083 1.00 95.69 87 ILE A N 1
ATOM 705 C CA . ILE A 1 87 ? -6.813 1.904 -3.732 1.00 95.69 87 ILE A CA 1
ATOM 706 C C . ILE A 1 87 ? -7.327 1.122 -4.931 1.00 95.69 87 ILE A C 1
ATOM 708 O O . ILE A 1 87 ? -8.114 0.201 -4.744 1.00 95.69 87 ILE A O 1
ATOM 712 N N . ASP A 1 88 ? -6.876 1.469 -6.134 1.00 93.56 88 ASP A N 1
ATOM 713 C CA . ASP A 1 88 ? -7.243 0.777 -7.370 1.00 93.56 88 ASP A CA 1
ATOM 714 C C . ASP A 1 88 ? -6.023 0.059 -7.968 1.00 93.56 88 ASP A C 1
ATOM 716 O O . ASP A 1 88 ? -5.110 0.693 -8.499 1.00 93.56 88 ASP A O 1
ATOM 720 N N . ALA A 1 89 ? -6.004 -1.272 -7.862 1.00 91.88 89 ALA A N 1
ATOM 721 C CA . ALA A 1 89 ? -5.036 -2.140 -8.534 1.00 91.88 89 ALA A CA 1
ATOM 722 C C . ALA A 1 89 ? -5.696 -3.016 -9.620 1.00 91.88 89 ALA A C 1
ATOM 724 O O . ALA A 1 89 ? -5.112 -4.007 -10.074 1.00 91.88 89 ALA A O 1
ATOM 725 N N . SER A 1 90 ? -6.907 -2.661 -10.061 1.00 90.31 90 SER A N 1
ATOM 726 C CA . SER A 1 90 ? -7.708 -3.460 -10.996 1.00 90.31 90 SER A CA 1
ATOM 727 C C . SER A 1 90 ? -7.063 -3.606 -12.376 1.00 90.31 90 SER A C 1
ATOM 729 O O . SER A 1 90 ? -7.216 -4.648 -13.013 1.00 90.31 90 SER A O 1
ATOM 731 N N . ALA A 1 91 ? -6.256 -2.629 -12.807 1.00 87.62 91 ALA A N 1
ATOM 732 C CA . ALA A 1 91 ? -5.488 -2.695 -14.055 1.00 87.62 91 ALA A CA 1
ATOM 733 C C . ALA A 1 91 ? -4.517 -3.893 -14.106 1.00 87.62 91 ALA A C 1
ATOM 735 O O . ALA A 1 91 ? -4.208 -4.395 -15.185 1.00 87.62 91 ALA A O 1
ATOM 736 N N . SER A 1 92 ? -4.083 -4.382 -12.941 1.00 86.94 92 SER A N 1
ATOM 737 C CA . SER A 1 92 ? -3.243 -5.576 -12.787 1.00 86.94 92 SER A CA 1
ATOM 738 C C . SER A 1 92 ? -4.055 -6.817 -12.388 1.00 86.94 92 SER A C 1
ATOM 740 O O . SER A 1 92 ? -3.489 -7.772 -11.863 1.00 86.94 92 SER A O 1
ATOM 742 N N . GLY A 1 93 ? -5.383 -6.798 -12.552 1.00 89.19 93 GLY A N 1
ATOM 743 C CA . GLY A 1 93 ? -6.286 -7.881 -12.142 1.00 89.19 93 GLY A CA 1
ATOM 744 C C . GLY A 1 93 ? -6.409 -8.064 -10.625 1.00 89.19 93 GLY A C 1
ATOM 745 O O . GLY A 1 93 ? -6.837 -9.121 -10.166 1.00 89.19 93 GLY A O 1
ATOM 746 N N . ASN A 1 94 ? -6.001 -7.062 -9.844 1.00 92.88 94 ASN A N 1
ATOM 747 C CA . ASN A 1 94 ? -5.963 -7.107 -8.387 1.00 92.88 94 ASN A CA 1
ATOM 748 C C . ASN A 1 94 ? -7.149 -6.343 -7.765 1.00 92.88 94 ASN A C 1
ATOM 750 O O . ASN A 1 94 ? -8.023 -5.832 -8.465 1.00 92.88 94 ASN A O 1
ATOM 754 N N . TRP A 1 95 ? -7.221 -6.316 -6.433 1.00 95.25 95 TRP A N 1
ATOM 755 C CA . TRP A 1 95 ? -8.301 -5.656 -5.698 1.00 95.25 95 TRP A CA 1
ATOM 756 C C . TRP A 1 95 ? -8.383 -4.141 -5.957 1.00 95.25 95 TRP A C 1
ATOM 758 O O . TRP A 1 95 ? -7.370 -3.449 -6.075 1.00 95.25 95 TRP A O 1
ATOM 768 N N . HIS A 1 96 ? -9.616 -3.636 -5.983 1.00 95.06 96 HIS A N 1
ATOM 769 C CA . HIS A 1 96 ? -9.953 -2.217 -5.913 1.00 95.06 96 HIS A CA 1
ATOM 770 C C . HIS A 1 96 ? -10.940 -2.025 -4.766 1.00 95.06 96 HIS A C 1
ATOM 772 O O . HIS A 1 96 ? -11.977 -2.687 -4.733 1.00 95.06 96 HIS A O 1
ATOM 778 N N . GLY A 1 97 ? -10.622 -1.137 -3.830 1.00 96.50 97 GLY A N 1
ATOM 779 C CA . GLY A 1 97 ? -11.524 -0.840 -2.728 1.00 96.50 97 GLY A CA 1
ATOM 780 C C . GLY A 1 97 ? -10.964 0.157 -1.726 1.00 96.50 97 GLY A C 1
ATOM 781 O O . GLY A 1 97 ? -10.043 0.928 -2.014 1.00 96.50 97 GLY A O 1
ATOM 782 N N . PHE A 1 98 ? -11.561 0.174 -0.543 1.00 97.94 98 PHE A N 1
ATOM 783 C CA . PHE A 1 98 ? -11.266 1.144 0.503 1.00 97.94 98 PHE A CA 1
ATOM 784 C C . PHE A 1 98 ? -10.608 0.482 1.708 1.00 97.94 98 PHE A C 1
ATOM 786 O O . PHE A 1 98 ? -10.938 -0.641 2.090 1.00 97.94 98 PHE A O 1
ATOM 793 N N . ILE A 1 99 ? -9.711 1.237 2.342 1.00 98.31 99 ILE A N 1
ATOM 794 C CA . ILE A 1 99 ? -9.253 0.963 3.701 1.00 98.31 99 ILE A CA 1
ATOM 795 C C . ILE A 1 99 ? -9.859 2.044 4.594 1.00 98.31 99 ILE A C 1
ATOM 797 O O . ILE A 1 99 ? -9.588 3.230 4.405 1.00 98.31 99 ILE A O 1
ATOM 801 N N . THR A 1 100 ? -10.701 1.662 5.550 1.00 98.38 100 THR A N 1
ATOM 802 C CA . THR A 1 100 ? -11.349 2.604 6.477 1.00 98.38 100 THR A CA 1
ATOM 803 C C . THR A 1 100 ? -11.297 2.059 7.892 1.00 98.38 100 THR A C 1
ATOM 805 O O . THR A 1 100 ? -11.870 1.009 8.164 1.00 98.38 100 THR A O 1
ATOM 808 N N . ASN A 1 101 ? -10.621 2.769 8.796 1.00 98.19 101 ASN A N 1
ATOM 809 C CA . ASN A 1 101 ? -10.398 2.352 10.182 1.00 98.19 101 ASN A CA 1
ATOM 810 C C . ASN A 1 101 ? -9.873 0.902 10.292 1.00 98.19 101 ASN A C 1
ATOM 812 O O . ASN A 1 101 ? -10.383 0.090 11.065 1.00 98.19 101 ASN A 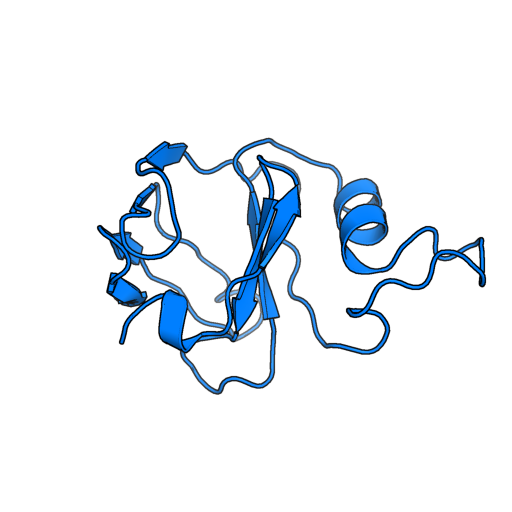O 1
ATOM 816 N N . GLY A 1 102 ? -8.912 0.548 9.434 1.00 98.00 102 GLY A N 1
ATOM 817 C CA . GLY A 1 102 ? -8.336 -0.791 9.311 1.00 98.00 102 GLY A CA 1
ATOM 818 C C . GLY A 1 102 ? -9.254 -1.845 8.678 1.00 98.00 102 GLY A C 1
ATOM 819 O O . GLY A 1 102 ? -8.874 -3.012 8.627 1.00 98.00 102 GLY A O 1
ATOM 820 N N . GLU A 1 103 ? -10.455 -1.497 8.214 1.00 98.31 103 GLU A N 1
ATOM 821 C CA . GLU A 1 103 ? -11.355 -2.409 7.497 1.00 98.31 103 GLU A CA 1
ATOM 822 C C . GLU A 1 103 ? -11.111 -2.372 5.987 1.00 98.31 103 GLU A C 1
ATOM 824 O O . GLU A 1 103 ? -10.977 -1.294 5.412 1.00 98.31 103 GLU A O 1
ATOM 829 N N . ILE A 1 104 ? -11.121 -3.548 5.355 1.00 97.62 104 ILE A N 1
ATOM 830 C CA . ILE A 1 104 ? -11.059 -3.729 3.898 1.00 97.62 104 ILE A CA 1
ATOM 831 C C . ILE A 1 104 ? -12.486 -3.821 3.347 1.00 97.62 104 ILE A C 1
ATOM 833 O O . ILE A 1 104 ? -13.244 -4.695 3.791 1.00 97.62 104 ILE A O 1
ATOM 837 N N . LYS A 1 105 ? -12.840 -2.935 2.408 1.00 93.75 105 LYS A N 1
ATOM 838 C CA . LYS A 1 105 ? -14.170 -2.836 1.778 1.00 93.75 105 LYS A CA 1
ATOM 839 C C . LYS A 1 105 ? -14.088 -2.828 0.263 1.00 93.75 105 LYS A C 1
ATOM 841 O O . LYS A 1 105 ? -13.245 -2.070 -0.264 1.00 93.75 105 LYS A O 1
#

Organism: Sideroxydans lithotrophicus (strain ES-1) (NCBI:txid580332)

InterPro domains:
  IPR045384 Protein of unknown function DUF6527 [PF20137] (68-104)

Nearest PDB structures (foldseek):
  8axn-assembly1_A  TM=2.067E-01  e=6.547E+00  Shigella flexneri

Radius of gyration: 13.14 Å; Cα contacts (8 Å, |Δi|>4): 209; chains: 1; bounding box: 38×25×28 Å

Secondary structure (DSSP, 8-state):
-BGGGG--EEEETTEEEEE-TTTSSSEEEEESS---HHHHHHHHH--TT-TT---TTTTS-EEPPPTT---EEESSSTTT-EEEEEEE-GGGT--EEEEETTEE-

Foldseek 3Di:
DFQVVFVKDDLDPFKIWGAFPPPRQEIEIAGQDQADPVVVCCSQANDPPDPVRGDPNHPGHYQDDDRGDHWDWDDDDLQQIWTPDWDDPVVVVTDTATQHNRDTD

Mean predicted aligned error: 3.87 Å